Protein AF-A0A959GCL1-F1 (afdb_monomer_lite)

Secondary structure (DSSP, 8-state):
--S------TT-----------SSSEEEEEEEEEEE-TTT--EEEEEEEEEEEE-GGG--

Structure (mmCIF, N/CA/C/O backbone):
data_AF-A0A959GCL1-F1
#
_entry.id   AF-A0A959GCL1-F1
#
loop_
_atom_site.group_PDB
_atom_site.id
_atom_site.type_symbol
_atom_site.label_atom_id
_atom_site.label_alt_id
_atom_site.label_comp_id
_atom_site.label_asym_id
_atom_site.label_entity_id
_atom_site.label_seq_id
_atom_site.pdbx_PDB_ins_code
_atom_site.Cartn_x
_atom_site.Cartn_y
_atom_site.Cartn_z
_atom_site.occupancy
_atom_site.B_iso_or_equiv
_atom_site.auth_seq_id
_atom_site.auth_comp_id
_atom_site.auth_asym_id
_atom_site.auth_atom_id
_atom_site.pdbx_PDB_model_num
ATOM 1 N N . VAL A 1 1 ? -6.873 6.652 -0.981 1.00 69.12 1 VAL A N 1
ATOM 2 C CA . VAL A 1 1 ? -5.473 6.650 -1.474 1.00 69.12 1 VAL A CA 1
ATOM 3 C C . VAL A 1 1 ? -5.383 7.522 -2.718 1.00 69.12 1 VAL A C 1
ATOM 5 O O . VAL A 1 1 ? -6.424 7.867 -3.255 1.00 69.12 1 VAL A O 1
ATOM 8 N N . ILE A 1 2 ? -4.163 7.942 -3.088 1.00 74.88 2 ILE A N 1
ATOM 9 C CA . ILE A 1 2 ? -3.836 9.168 -3.856 1.00 74.88 2 ILE A CA 1
ATOM 10 C C . ILE A 1 2 ? -4.426 10.411 -3.181 1.00 74.88 2 ILE A C 1
ATOM 12 O O . ILE A 1 2 ? -5.596 10.735 -3.343 1.00 74.88 2 ILE A O 1
ATOM 16 N N . GLY A 1 3 ? -3.624 11.069 -2.338 1.00 85.94 3 GLY A N 1
ATOM 17 C CA . GLY A 1 3 ? -4.016 12.283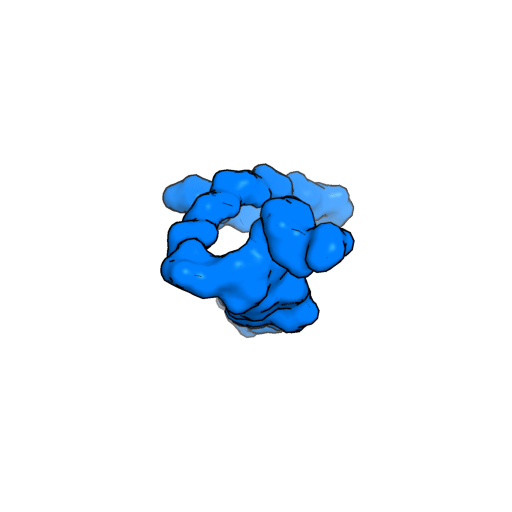 -1.603 1.00 85.94 3 GLY A CA 1
ATOM 18 C C . GLY A 1 3 ? -5.107 12.101 -0.537 1.00 85.94 3 GLY A C 1
ATOM 19 O O . GLY A 1 3 ? -5.393 13.038 0.196 1.00 85.94 3 GLY A O 1
ATOM 20 N N . GLN A 1 4 ? -5.706 10.912 -0.426 1.00 89.12 4 GLN A N 1
ATOM 21 C CA . GLN A 1 4 ? -6.833 10.635 0.468 1.00 89.12 4 GLN A CA 1
ATOM 22 C C . GLN A 1 4 ? -6.542 9.486 1.438 1.00 89.12 4 GLN A C 1
ATOM 24 O O . GLN A 1 4 ? -5.941 8.478 1.048 1.00 89.12 4 GLN A O 1
ATOM 29 N N . GLN A 1 5 ? -7.085 9.592 2.652 1.00 92.00 5 GLN A N 1
ATOM 30 C CA . GLN A 1 5 ? -7.149 8.532 3.663 1.00 92.00 5 GLN A CA 1
ATOM 31 C C . GLN A 1 5 ? -8.615 8.083 3.831 1.00 92.00 5 GLN A C 1
ATOM 33 O O . GLN A 1 5 ? -9.358 8.701 4.589 1.00 92.00 5 GLN A O 1
ATOM 38 N N . PRO A 1 6 ? -9.076 7.072 3.072 1.00 92.31 6 PRO A N 1
ATOM 39 C CA . PRO A 1 6 ? -10.473 6.655 3.093 1.00 92.31 6 PRO A CA 1
ATOM 40 C C . PRO A 1 6 ? -10.802 5.883 4.375 1.00 92.31 6 PRO A C 1
ATOM 42 O O . PRO A 1 6 ? -10.028 5.029 4.807 1.00 92.31 6 PRO A O 1
ATOM 45 N N . ILE A 1 7 ? -11.983 6.140 4.935 1.00 92.81 7 ILE A N 1
ATOM 46 C CA . ILE A 1 7 ? -12.571 5.325 6.004 1.00 92.81 7 ILE A CA 1
ATOM 47 C C . ILE A 1 7 ? -13.408 4.230 5.339 1.00 92.81 7 ILE A C 1
ATOM 49 O O . ILE A 1 7 ? -14.246 4.525 4.487 1.00 92.81 7 ILE A O 1
ATOM 53 N N . LEU A 1 8 ? -13.158 2.970 5.700 1.00 92.38 8 LEU A N 1
ATOM 54 C CA . LEU A 1 8 ? -13.837 1.806 5.128 1.00 92.38 8 LEU A CA 1
ATOM 55 C C . LEU A 1 8 ? -14.744 1.158 6.172 1.00 92.38 8 LEU A C 1
ATOM 57 O O . LEU A 1 8 ? -14.261 0.640 7.180 1.00 92.38 8 LEU A O 1
ATOM 61 N N . ALA A 1 9 ? -16.050 1.153 5.909 1.00 92.38 9 ALA A N 1
ATOM 62 C CA . ALA A 1 9 ? -17.000 0.359 6.678 1.00 92.38 9 ALA A CA 1
ATOM 63 C C . ALA A 1 9 ? -16.887 -1.141 6.321 1.00 92.38 9 ALA A C 1
ATOM 65 O O . ALA A 1 9 ? -16.379 -1.488 5.247 1.00 92.38 9 ALA A O 1
ATOM 66 N N . PRO A 1 10 ? -17.378 -2.059 7.177 1.00 91.75 10 PRO A N 1
ATOM 67 C CA . PRO A 1 10 ? -17.415 -3.483 6.855 1.00 91.75 10 PRO A CA 1
ATOM 68 C C . PRO A 1 10 ? -18.096 -3.752 5.503 1.00 91.75 10 PRO A C 1
ATOM 70 O O . PRO A 1 10 ? -19.210 -3.301 5.256 1.00 91.75 10 PRO A O 1
ATOM 73 N N . GLY A 1 11 ? -17.411 -4.479 4.616 1.00 93.56 11 GLY A N 1
ATOM 74 C CA . GLY A 1 11 ? -17.893 -4.797 3.265 1.00 93.56 11 GLY A CA 1
ATOM 75 C C . GLY A 1 11 ? -17.643 -3.714 2.207 1.00 93.56 11 GLY A C 1
ATOM 76 O O . GLY A 1 11 ? -17.779 -3.993 1.015 1.00 93.56 11 GLY A O 1
ATOM 77 N N . GLN A 1 12 ? -17.223 -2.511 2.603 1.00 94.75 12 GLN A N 1
ATOM 78 C CA . GLN A 1 12 ? -16.877 -1.447 1.668 1.00 94.75 12 GLN A CA 1
ATOM 79 C C . GLN A 1 12 ? -15.505 -1.690 1.031 1.00 94.75 12 GLN A C 1
ATOM 81 O O . GLN A 1 12 ? -14.587 -2.231 1.650 1.00 94.75 12 GLN A O 1
ATOM 86 N N . LYS A 1 13 ? -15.360 -1.252 -0.219 1.00 93.38 13 LYS A N 1
ATOM 87 C CA . LYS A 1 13 ? -14.113 -1.320 -0.981 1.00 93.38 13 LYS A CA 1
ATOM 88 C C . LYS A 1 13 ? -13.736 0.067 -1.481 1.00 93.38 13 LYS A C 1
ATOM 90 O O . LYS A 1 13 ? -14.604 0.899 -1.735 1.00 93.38 13 LYS A O 1
ATOM 95 N N . HIS A 1 14 ? -12.439 0.295 -1.627 1.00 92.19 14 HIS A N 1
ATOM 96 C CA . HIS A 1 14 ? -11.897 1.485 -2.263 1.00 92.19 14 HIS A CA 1
ATOM 97 C C . HIS A 1 14 ? -10.840 1.058 -3.273 1.00 92.19 14 HIS A C 1
ATOM 99 O O . HIS A 1 14 ? -9.902 0.341 -2.929 1.00 92.19 14 HIS A O 1
ATOM 105 N N . GLU A 1 15 ? -11.011 1.507 -4.509 1.00 92.75 15 GLU A N 1
ATOM 106 C CA . GLU A 1 15 ? -10.144 1.190 -5.637 1.00 92.75 15 GLU A CA 1
ATOM 107 C C . GLU A 1 15 ? -9.494 2.476 -6.143 1.00 92.75 15 GLU A C 1
ATOM 109 O O . GLU A 1 15 ? -10.111 3.541 -6.155 1.00 92.75 15 GLU A O 1
ATOM 114 N N . TYR A 1 16 ? -8.226 2.382 -6.530 1.00 90.94 16 TYR A N 1
ATOM 115 C CA . TYR A 1 16 ? -7.461 3.496 -7.074 1.00 90.94 16 TYR A CA 1
ATOM 116 C C . TYR A 1 16 ? -6.438 2.973 -8.078 1.00 90.94 16 TYR A C 1
ATOM 118 O O . TYR A 1 16 ? -5.984 1.833 -7.978 1.00 90.94 16 TYR A O 1
ATOM 126 N N . ALA A 1 17 ? -6.049 3.827 -9.020 1.00 87.25 17 ALA A N 1
ATOM 127 C CA . ALA A 1 17 ? -4.996 3.538 -9.981 1.00 87.25 17 ALA A CA 1
ATOM 128 C C . ALA A 1 17 ? -3.843 4.521 -9.778 1.00 87.25 17 ALA A C 1
ATOM 130 O O . ALA A 1 17 ? -4.029 5.732 -9.884 1.00 87.25 17 ALA A O 1
ATOM 131 N N . SER A 1 18 ? -2.659 3.994 -9.479 1.00 84.44 18 SER A N 1
ATOM 132 C CA . SER A 1 18 ? -1.407 4.751 -9.416 1.00 84.44 18 SER A CA 1
ATOM 133 C C . SER A 1 18 ? -0.446 4.285 -10.501 1.00 84.44 18 SER A C 1
ATOM 135 O O . SER A 1 18 ? -0.550 3.160 -10.985 1.00 84.44 18 SER A O 1
ATOM 137 N N . TRP A 1 19 ? 0.537 5.121 -10.813 1.00 81.62 19 TRP A N 1
ATOM 138 C CA . TRP A 1 19 ? 1.571 4.822 -11.795 1.00 81.62 19 TRP A CA 1
ATOM 139 C C . TRP A 1 19 ? 2.924 4.674 -11.105 1.00 81.62 19 TRP A C 1
ATOM 141 O O . TRP A 1 19 ? 3.229 5.400 -10.160 1.00 81.62 19 TRP A O 1
ATOM 151 N N . CYS A 1 20 ? 3.724 3.725 -11.578 1.00 83.88 20 CYS A N 1
ATOM 152 C CA . CYS A 1 20 ? 5.107 3.540 -11.165 1.00 83.88 20 CYS A CA 1
ATOM 153 C C . CYS A 1 20 ? 5.950 3.474 -12.434 1.00 83.88 20 CYS A C 1
ATOM 155 O O . CYS A 1 20 ? 5.737 2.589 -13.263 1.00 83.88 20 CYS A O 1
ATOM 157 N N . ASP A 1 21 ? 6.855 4.436 -12.599 1.00 84.19 21 ASP A N 1
ATOM 158 C CA . ASP A 1 21 ? 7.778 4.438 -13.727 1.00 84.19 21 ASP A CA 1
ATOM 159 C C . ASP A 1 21 ? 8.918 3.449 -13.453 1.00 84.19 21 ASP A C 1
ATOM 161 O O . ASP A 1 21 ? 9.581 3.517 -12.414 1.00 84.19 21 ASP A O 1
ATOM 165 N N . LEU A 1 22 ? 9.109 2.495 -14.363 1.00 84.62 22 LEU A N 1
ATOM 166 C CA . LEU A 1 22 ? 10.135 1.465 -14.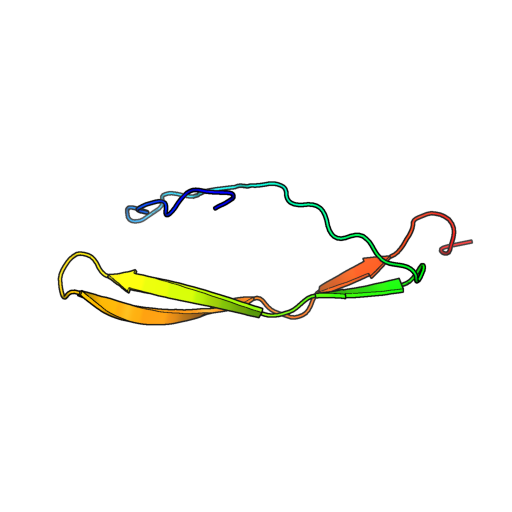262 1.00 84.62 22 LEU A CA 1
ATOM 167 C C . LEU A 1 22 ? 11.091 1.609 -15.436 1.00 84.62 22 LEU A C 1
ATOM 169 O O . LEU A 1 22 ? 10.706 1.469 -16.594 1.00 84.62 22 LEU A O 1
ATOM 173 N N . THR A 1 23 ? 12.373 1.774 -15.128 1.00 84.44 23 THR A N 1
ATOM 174 C CA . THR A 1 23 ? 13.435 1.792 -16.143 1.00 84.44 23 THR A CA 1
ATOM 175 C C . THR A 1 23 ? 13.685 0.410 -16.759 1.00 84.44 23 THR A C 1
ATOM 177 O O . THR A 1 23 ? 14.341 0.296 -17.794 1.00 84.44 23 THR A O 1
ATOM 180 N N . THR A 1 24 ? 13.159 -0.657 -16.146 1.00 85.12 24 THR A N 1
ATOM 181 C CA . THR A 1 24 ? 13.298 -2.049 -16.587 1.00 85.12 24 THR A CA 1
ATOM 182 C C . THR A 1 24 ? 11.971 -2.617 -17.094 1.00 85.12 24 THR A C 1
ATOM 184 O O . THR A 1 24 ? 10.905 -2.364 -16.543 1.00 85.12 24 THR A O 1
ATOM 187 N N . GLY A 1 25 ? 12.026 -3.484 -18.114 1.00 81.69 25 GLY A N 1
ATOM 188 C CA . GLY A 1 25 ? 10.826 -4.143 -18.661 1.00 81.69 25 GLY A CA 1
ATOM 189 C C . GLY A 1 25 ? 10.195 -5.208 -17.748 1.00 81.69 25 GLY A C 1
ATOM 190 O O . GLY A 1 25 ? 9.146 -5.754 -18.080 1.00 81.69 25 GLY A O 1
ATOM 191 N N . ILE A 1 26 ? 10.840 -5.534 -16.624 1.00 87.62 26 ILE A N 1
ATOM 192 C CA . ILE A 1 26 ? 10.328 -6.432 -15.586 1.00 87.62 26 ILE A CA 1
ATOM 193 C C . ILE A 1 26 ? 10.654 -5.812 -14.227 1.00 87.62 26 ILE A C 1
ATOM 195 O O . ILE A 1 26 ? 11.797 -5.423 -13.981 1.00 87.62 26 ILE A O 1
ATOM 199 N N . GLY A 1 27 ? 9.662 -5.774 -13.341 1.00 89.44 27 GLY A N 1
ATOM 200 C CA . GLY A 1 27 ? 9.780 -5.290 -11.970 1.00 89.44 27 GLY A CA 1
ATOM 201 C C . GLY A 1 27 ? 8.886 -6.064 -11.002 1.00 89.44 27 GLY A C 1
ATOM 202 O O . GLY A 1 27 ? 8.143 -6.974 -11.385 1.00 89.44 27 GLY A O 1
ATOM 203 N N . ARG A 1 28 ? 8.977 -5.716 -9.718 1.00 91.38 28 ARG A N 1
ATOM 204 C CA . ARG A 1 28 ? 8.156 -6.276 -8.637 1.00 91.38 28 ARG A CA 1
ATOM 205 C C . ARG A 1 28 ? 7.738 -5.159 -7.688 1.00 91.38 28 ARG A C 1
ATOM 207 O O . ARG A 1 28 ? 8.537 -4.268 -7.425 1.00 91.38 28 ARG A O 1
ATOM 214 N N . MET A 1 29 ? 6.526 -5.235 -7.156 1.00 93.12 29 MET A N 1
ATOM 215 C CA . MET A 1 29 ? 6.024 -4.334 -6.114 1.00 93.12 29 MET A CA 1
ATOM 216 C C . MET A 1 29 ? 5.578 -5.145 -4.907 1.00 93.12 29 MET A C 1
ATOM 218 O O . MET A 1 29 ? 5.001 -6.214 -5.069 1.00 93.12 29 MET A O 1
ATOM 222 N N . HIS A 1 30 ? 5.865 -4.636 -3.713 1.00 94.88 30 HIS A N 1
ATOM 223 C CA . HIS A 1 30 ? 5.413 -5.146 -2.419 1.00 94.88 30 HIS A CA 1
ATOM 224 C C . HIS A 1 30 ? 5.307 -3.962 -1.450 1.00 94.88 30 HIS A C 1
ATOM 226 O O . HIS A 1 30 ? 5.860 -2.894 -1.718 1.00 94.88 30 HIS A O 1
ATOM 232 N N . GLY A 1 31 ? 4.610 -4.131 -0.330 1.00 94.12 31 GLY A N 1
ATOM 233 C CA . GLY A 1 31 ? 4.493 -3.068 0.665 1.00 94.12 31 GLY A CA 1
ATOM 234 C C . GLY A 1 31 ? 3.515 -3.418 1.772 1.00 94.12 31 GLY A C 1
ATOM 235 O O . GLY A 1 31 ? 3.165 -4.580 1.960 1.00 94.12 31 GLY A O 1
ATOM 236 N N . ALA A 1 32 ? 3.054 -2.407 2.496 1.00 96.06 32 ALA A N 1
ATOM 237 C CA . ALA A 1 32 ? 1.986 -2.542 3.473 1.00 96.06 32 ALA A CA 1
ATOM 238 C C . ALA A 1 32 ? 1.203 -1.231 3.577 1.00 96.06 32 ALA A C 1
ATOM 240 O O . ALA A 1 32 ? 1.761 -0.151 3.381 1.00 96.06 32 ALA A O 1
ATOM 241 N N . TYR A 1 33 ? -0.075 -1.325 3.926 1.00 95.12 33 TYR A N 1
ATOM 242 C CA . TYR A 1 33 ? -0.861 -0.187 4.384 1.00 95.12 33 TYR A CA 1
ATOM 243 C C . TYR A 1 33 ? -0.823 -0.124 5.905 1.00 95.12 33 TYR A C 1
ATOM 245 O O . TYR A 1 33 ? -1.064 -1.131 6.573 1.00 95.12 33 TYR A O 1
ATOM 253 N N . LEU A 1 34 ? -0.564 1.061 6.453 1.00 96.06 34 LEU A N 1
ATOM 254 C CA . LEU A 1 34 ? -0.848 1.34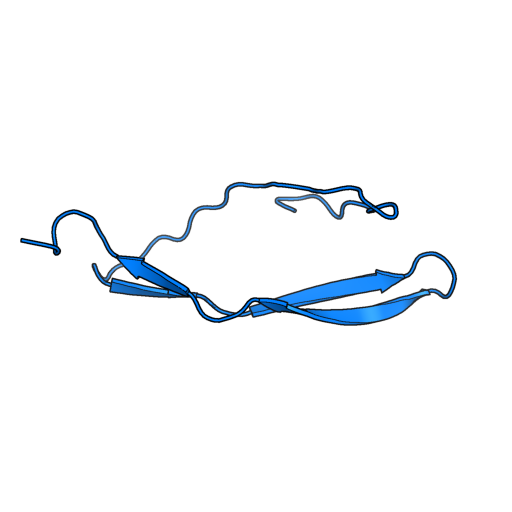4 7.853 1.00 96.06 34 LEU A CA 1
ATOM 255 C C . LEU A 1 34 ? -2.311 1.769 7.966 1.00 96.06 34 LEU A C 1
ATOM 257 O O . LEU A 1 34 ? -2.726 2.764 7.375 1.00 96.06 34 LEU A O 1
ATOM 261 N N . MET A 1 35 ? -3.084 0.988 8.706 1.00 95.31 35 MET A N 1
ATOM 262 C CA . MET A 1 3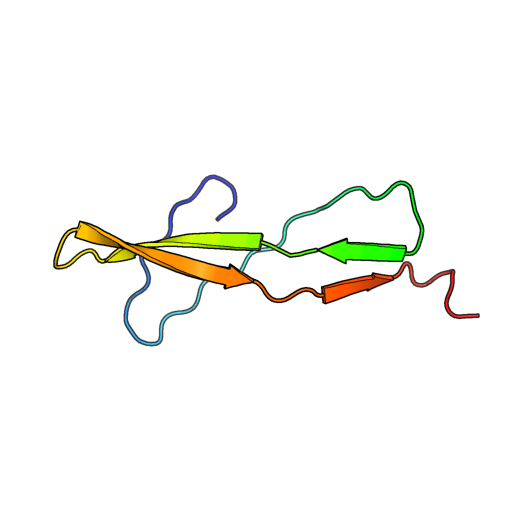5 ? -4.506 1.199 8.925 1.00 95.31 35 MET A CA 1
ATOM 263 C C . MET A 1 35 ? -4.736 1.564 10.384 1.00 95.31 35 MET A C 1
ATOM 265 O O . MET A 1 35 ? -4.083 1.024 11.275 1.00 95.31 35 MET A O 1
ATOM 269 N N . ARG A 1 36 ? -5.711 2.436 10.635 1.00 95.88 36 ARG A N 1
ATOM 270 C CA . ARG A 1 36 ? -6.169 2.770 11.983 1.00 95.88 36 ARG A CA 1
ATOM 271 C C . ARG A 1 36 ? -7.623 2.355 12.134 1.00 95.88 36 ARG A C 1
ATOM 273 O O . ARG A 1 36 ? -8.446 2.673 11.278 1.00 95.88 36 ARG A O 1
ATOM 280 N N . ARG A 1 37 ? -7.940 1.636 13.207 1.00 93.94 37 ARG A N 1
ATOM 281 C CA . ARG A 1 37 ? -9.326 1.344 13.585 1.00 93.94 37 ARG A CA 1
ATOM 282 C C . ARG A 1 37 ? -9.933 2.582 14.223 1.00 93.94 37 ARG A C 1
ATOM 284 O O . ARG A 1 37 ? -9.345 3.155 15.132 1.00 93.94 37 ARG A O 1
ATOM 291 N N . ASP A 1 38 ? -11.112 2.967 13.761 1.00 90.19 38 ASP A N 1
ATOM 292 C CA . ASP A 1 38 ? -11.784 4.167 14.264 1.00 90.19 38 ASP A CA 1
ATOM 293 C C . ASP A 1 38 ? -12.328 3.979 15.691 1.00 90.19 38 ASP A C 1
ATOM 295 O O . ASP A 1 38 ? -12.291 4.901 16.495 1.00 90.19 38 ASP A O 1
ATOM 299 N N . MET A 1 39 ? -12.749 2.756 16.046 1.00 89.75 39 MET A N 1
ATOM 300 C CA . MET A 1 39 ? -13.376 2.478 17.348 1.00 89.75 39 MET A CA 1
ATOM 301 C C . MET A 1 39 ? -12.431 2.615 18.549 1.00 89.75 39 MET A C 1
ATOM 303 O O . MET A 1 39 ? -12.861 3.045 19.613 1.00 89.75 39 MET A O 1
ATOM 307 N N . ASP A 1 40 ? -11.173 2.199 18.407 1.00 94.06 40 ASP A N 1
ATOM 308 C CA . ASP A 1 40 ? -10.192 2.146 19.501 1.00 94.06 40 ASP A CA 1
ATOM 309 C C . ASP A 1 40 ? -8.899 2.916 19.183 1.00 94.06 40 ASP A C 1
ATOM 311 O O . ASP A 1 40 ? -7.962 2.919 19.980 1.00 94.06 40 ASP A O 1
ATOM 315 N N . GLY A 1 41 ? -8.820 3.555 18.011 1.00 93.56 41 GLY A N 1
ATOM 316 C CA . GLY A 1 41 ? -7.627 4.254 17.538 1.00 93.56 41 GLY A CA 1
ATOM 317 C C . GLY A 1 41 ? -6.436 3.337 17.249 1.00 93.56 41 GLY A C 1
ATOM 318 O O . GLY A 1 41 ? -5.351 3.836 16.953 1.00 93.56 41 GLY A O 1
ATOM 319 N N . LYS A 1 42 ? -6.599 2.008 17.324 1.00 95.75 42 LYS A N 1
ATOM 320 C CA . LYS A 1 42 ? -5.485 1.068 17.213 1.00 95.75 42 LYS A CA 1
ATOM 321 C C . LYS A 1 42 ? -4.980 0.986 15.782 1.00 95.75 42 LYS A C 1
ATOM 323 O O . LYS A 1 42 ? -5.741 0.734 14.842 1.00 95.75 42 LYS A O 1
ATOM 328 N N . GLU A 1 43 ? -3.669 1.110 15.633 1.00 97.00 43 GLU A N 1
ATOM 329 C CA . GLU A 1 43 ? -2.996 0.938 14.354 1.00 97.00 43 GLU A CA 1
ATOM 330 C C . GLU A 1 43 ? -2.647 -0.528 14.087 1.00 97.00 43 GLU A C 1
ATOM 332 O O . GLU A 1 43 ? -2.324 -1.304 14.991 1.00 97.00 43 GLU A O 1
ATOM 337 N N . PHE A 1 44 ? -2.742 -0.927 12.824 1.00 96.06 44 PHE A N 1
ATOM 338 C CA . PHE A 1 44 ? -2.347 -2.246 12.352 1.00 96.06 44 PHE A CA 1
ATOM 339 C C . PHE A 1 44 ? -1.883 -2.180 10.898 1.00 96.06 44 PHE A C 1
ATOM 341 O O . PHE A 1 44 ? -2.324 -1.332 10.124 1.00 96.06 44 PHE A O 1
ATOM 348 N N . GLN A 1 45 ? -0.990 -3.090 10.518 1.00 96.56 45 GLN A N 1
ATOM 349 C CA . GLN A 1 45 ? -0.474 -3.166 9.155 1.00 96.56 45 GLN A CA 1
ATOM 350 C C . GLN A 1 45 ? -1.209 -4.230 8.346 1.00 96.56 45 GLN A C 1
ATOM 352 O O . GLN A 1 45 ? -1.477 -5.329 8.834 1.00 96.56 45 GLN A O 1
ATOM 357 N N . VAL A 1 46 ? -1.497 -3.907 7.090 1.00 96.06 46 VAL A N 1
ATOM 358 C CA . VAL A 1 46 ? -2.040 -4.837 6.098 1.00 96.06 46 VAL A CA 1
ATOM 359 C C . VAL A 1 46 ? -1.005 -5.004 4.997 1.00 96.06 46 VAL A C 1
ATOM 361 O O . VAL A 1 46 ? -0.715 -4.0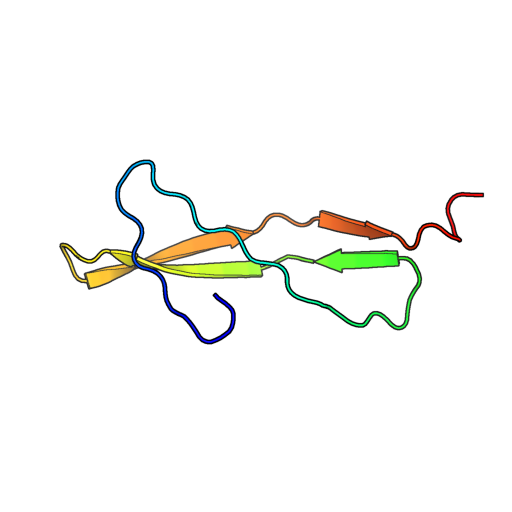56 4.270 1.00 96.06 46 VAL A O 1
ATOM 364 N N . GLY A 1 47 ? -0.425 -6.199 4.888 1.00 95.81 47 GLY A N 1
ATOM 365 C CA . GLY A 1 47 ? 0.603 -6.494 3.893 1.00 95.81 47 GLY A CA 1
ATOM 366 C C . GLY A 1 47 ? 0.046 -6.525 2.469 1.00 95.81 47 GLY A C 1
ATOM 367 O O . GLY A 1 47 ? -0.992 -7.129 2.209 1.00 95.81 47 GLY A O 1
ATOM 368 N N . ILE A 1 48 ? 0.772 -5.905 1.543 1.00 94.75 48 ILE A N 1
ATOM 369 C CA . ILE A 1 48 ? 0.559 -6.011 0.102 1.00 94.75 48 ILE A CA 1
ATOM 370 C C . ILE A 1 48 ? 1.522 -7.093 -0.405 1.00 94.75 48 ILE A C 1
ATOM 372 O O . ILE A 1 48 ? 2.743 -6.885 -0.358 1.00 94.75 48 ILE A O 1
ATOM 376 N N . PRO A 1 49 ? 1.015 -8.253 -0.866 1.00 94.69 49 PRO A N 1
ATOM 377 C CA . PRO A 1 49 ? 1.867 -9.334 -1.340 1.00 94.69 49 PRO A CA 1
ATOM 378 C C . PRO A 1 49 ? 2.654 -8.902 -2.575 1.00 94.69 49 PRO A C 1
ATOM 380 O O . PRO A 1 49 ? 2.220 -8.045 -3.345 1.00 94.69 49 PRO A O 1
ATOM 383 N N . GLN A 1 50 ? 3.814 -9.523 -2.780 1.00 94.44 50 GLN A N 1
ATOM 384 C CA . GLN A 1 50 ? 4.648 -9.195 -3.924 1.00 94.44 50 GLN A CA 1
ATOM 385 C C . GLN A 1 50 ? 3.962 -9.595 -5.238 1.00 94.44 50 GLN A C 1
ATOM 387 O O . GLN A 1 50 ? 3.645 -10.768 -5.434 1.00 94.44 50 GLN A O 1
ATOM 392 N N . PHE A 1 51 ? 3.830 -8.659 -6.177 1.00 91.12 51 PHE A N 1
ATOM 393 C CA . PHE A 1 51 ? 3.340 -8.927 -7.531 1.00 91.12 51 PHE A CA 1
ATOM 394 C C . PHE A 1 51 ? 4.339 -8.466 -8.597 1.00 91.12 51 PHE A C 1
ATOM 396 O O . PHE A 1 51 ? 5.167 -7.581 -8.366 1.00 91.12 51 PHE A O 1
ATOM 403 N N . ARG A 1 52 ? 4.309 -9.121 -9.764 1.00 90.25 52 ARG A N 1
ATOM 404 C CA . ARG A 1 52 ? 5.202 -8.829 -10.896 1.00 90.25 52 ARG A CA 1
ATOM 405 C C . ARG A 1 52 ? 4.580 -7.772 -11.799 1.00 90.25 52 ARG A C 1
ATOM 407 O O . ARG A 1 52 ? 3.404 -7.856 -12.125 1.00 90.25 52 ARG A O 1
ATOM 414 N N . MET A 1 53 ? 5.409 -6.851 -12.266 1.00 87.94 53 MET A N 1
ATOM 415 C CA . MET A 1 53 ? 5.086 -5.921 -13.343 1.00 87.94 53 MET A CA 1
ATOM 416 C C . MET A 1 53 ? 5.900 -6.334 -14.565 1.00 87.94 53 MET A C 1
ATOM 418 O O . MET A 1 53 ? 7.120 -6.479 -14.470 1.00 87.94 53 MET A O 1
ATOM 422 N N . VAL A 1 54 ? 5.234 -6.592 -15.68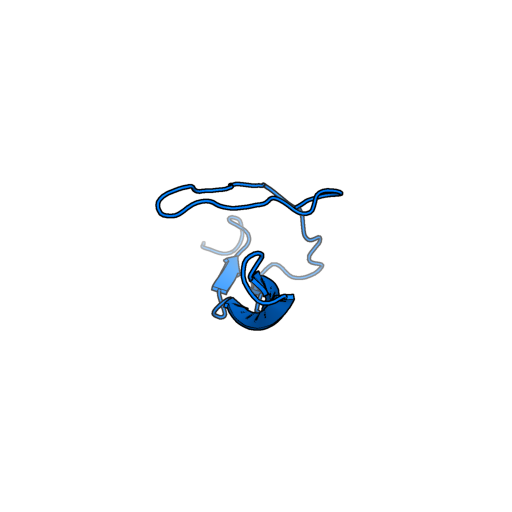7 1.00 85.19 54 VAL A N 1
ATOM 423 C CA . VAL A 1 54 ? 5.872 -7.066 -16.921 1.00 85.19 54 VAL A CA 1
ATOM 424 C C . VAL A 1 54 ? 5.403 -6.189 -18.071 1.00 85.19 54 VAL A C 1
ATOM 426 O O . VAL A 1 54 ? 4.203 -6.063 -18.301 1.00 85.19 54 VAL A O 1
ATOM 429 N N . ALA A 1 55 ? 6.350 -5.584 -18.785 1.00 82.56 55 ALA A N 1
ATOM 430 C CA . ALA A 1 55 ? 6.051 -4.830 -19.991 1.00 82.56 55 ALA A CA 1
ATOM 431 C C . ALA A 1 55 ? 5.563 -5.792 -21.096 1.00 82.56 55 ALA A C 1
ATOM 433 O O . ALA A 1 55 ? 6.248 -6.787 -21.361 1.00 82.56 55 ALA A O 1
ATOM 434 N N . PRO A 1 56 ? 4.442 -5.498 -21.786 1.00 74.06 56 PRO A N 1
ATOM 435 C CA . PRO A 1 56 ? 3.863 -6.392 -22.798 1.00 74.06 56 PRO A CA 1
ATOM 436 C C . PRO A 1 56 ? 4.838 -6.775 -23.919 1.00 74.06 56 PRO A C 1
ATOM 438 O O . PRO A 1 56 ? 4.807 -7.890 -24.423 1.00 74.06 56 PRO A O 1
ATOM 441 N N . VAL A 1 57 ? 5.754 -5.865 -24.268 1.00 66.44 57 VAL A N 1
ATOM 442 C CA . VAL A 1 57 ? 6.701 -6.000 -25.391 1.00 66.44 57 VAL A CA 1
ATOM 443 C C . VAL A 1 57 ? 7.781 -7.074 -25.152 1.00 66.44 57 VAL A C 1
ATOM 445 O O . VAL A 1 57 ? 8.497 -7.438 -26.077 1.00 66.44 57 VAL A O 1
ATOM 448 N N . ARG A 1 58 ? 7.920 -7.612 -23.930 1.00 57.75 58 ARG A N 1
ATOM 449 C CA . ARG A 1 58 ? 8.943 -8.623 -23.582 1.00 57.75 58 ARG A CA 1
ATOM 450 C C . ARG A 1 58 ? 8.420 -10.060 -23.440 1.00 57.75 58 ARG A C 1
ATOM 452 O O . ARG A 1 58 ? 9.157 -10.906 -22.943 1.00 57.75 58 ARG A O 1
ATOM 459 N N . LEU A 1 59 ? 7.178 -10.339 -23.838 1.00 58.12 59 LEU A N 1
ATOM 460 C CA . LEU A 1 59 ? 6.581 -11.686 -23.798 1.00 58.12 59 LEU A CA 1
ATOM 461 C C . LEU A 1 59 ? 6.659 -12.450 -25.139 1.00 58.12 59 LEU A C 1
ATOM 463 O O . LEU A 1 59 ? 6.003 -13.480 -25.266 1.00 58.12 59 LEU A O 1
ATOM 467 N N . ASN A 1 60 ? 7.454 -11.965 -26.100 1.00 51.31 60 ASN A N 1
ATOM 468 C CA . ASN A 1 60 ? 7.670 -12.596 -27.409 1.00 51.31 60 ASN A CA 1
ATOM 469 C C . ASN A 1 60 ? 8.900 -13.503 -27.426 1.00 51.31 60 ASN A C 1
ATOM 471 O O . ASN A 1 60 ? 9.954 -13.054 -26.917 1.00 51.31 60 ASN A O 1
#

pLDDT: mean 88.06, std 9.91, range [51.31, 97.0]

Radius of gyration: 15.73 Å; chains: 1; bounding box: 31×25×47 Å

Foldseek 3Di:
DVVDDDDADVPDDDDDDDDDDDPDQKDKDWDWDWDADPVPRDIDIGTGDIDMHHHPVPPD

Sequence (60 aa):
VIGQQPILAPGQKHEYASWCDLTTGIGRMHGAYLMRRDMDGKEFQVGIPQFRMVAPVRLN